Protein AF-A0A348Y7K5-F1 (afdb_monomer)

Structure (mmCIF, N/CA/C/O backbone):
data_AF-A0A348Y7K5-F1
#
_entry.id   AF-A0A348Y7K5-F1
#
loop_
_atom_site.group_PDB
_atom_site.id
_atom_site.type_symbol
_atom_site.label_atom_id
_atom_site.label_alt_id
_atom_site.label_comp_id
_atom_site.label_asym_id
_atom_site.label_entity_id
_atom_site.label_seq_id
_atom_site.pdbx_PDB_ins_code
_atom_site.Cartn_x
_atom_site.Cartn_y
_atom_site.Cartn_z
_atom_site.occupancy
_atom_site.B_iso_or_equiv
_atom_site.auth_seq_id
_atom_site.auth_comp_id
_atom_site.auth_asym_id
_atom_site.auth_atom_id
_atom_site.pdbx_PDB_model_num
ATOM 1 N N . MET A 1 1 ? 25.656 -10.530 -2.513 1.00 35.94 1 MET A N 1
ATOM 2 C CA . MET A 1 1 ? 24.464 -9.750 -2.115 1.00 35.94 1 MET A CA 1
ATOM 3 C C . MET A 1 1 ? 24.954 -8.365 -1.701 1.00 35.94 1 MET A C 1
ATOM 5 O O . MET A 1 1 ? 25.381 -8.190 -0.572 1.00 35.94 1 MET A O 1
ATOM 9 N N . LEU A 1 2 ? 25.059 -7.429 -2.650 1.00 38.03 2 LEU A N 1
ATOM 10 C CA . LEU A 1 2 ? 25.622 -6.095 -2.404 1.00 38.03 2 LEU A CA 1
ATOM 11 C C . LEU A 1 2 ? 24.475 -5.110 -2.169 1.00 38.03 2 LEU A C 1
ATOM 13 O O . LEU A 1 2 ? 23.949 -4.513 -3.106 1.00 38.03 2 LEU A O 1
ATOM 17 N N . PHE A 1 3 ? 24.070 -4.974 -0.909 1.00 52.34 3 PHE A N 1
ATOM 18 C CA . PHE A 1 3 ? 23.270 -3.840 -0.465 1.00 52.34 3 PHE A CA 1
ATOM 19 C C . PHE A 1 3 ? 24.198 -2.624 -0.416 1.00 52.34 3 PHE A C 1
ATOM 21 O O . PHE A 1 3 ? 24.834 -2.376 0.601 1.00 52.34 3 PHE A O 1
ATOM 28 N N . TYR A 1 4 ? 24.337 -1.896 -1.525 1.00 47.38 4 TYR A N 1
ATOM 29 C CA . TYR A 1 4 ? 24.897 -0.547 -1.467 1.00 47.38 4 TYR A CA 1
ATOM 30 C C . TYR A 1 4 ? 23.831 0.362 -0.848 1.00 47.38 4 TYR A C 1
ATOM 32 O O . TYR A 1 4 ? 22.798 0.581 -1.492 1.00 47.38 4 TYR A O 1
ATOM 40 N N . PRO A 1 5 ? 24.025 0.887 0.374 1.00 50.94 5 PRO A N 1
ATOM 41 C CA . PRO A 1 5 ? 23.132 1.907 0.887 1.00 50.94 5 PRO A CA 1
ATOM 42 C C . PRO A 1 5 ? 23.256 3.141 -0.015 1.00 50.94 5 PRO A C 1
ATOM 44 O O . PRO A 1 5 ? 24.351 3.633 -0.293 1.00 50.94 5 PRO A O 1
ATOM 47 N N . SER A 1 6 ? 22.118 3.619 -0.518 1.00 54.59 6 SER A N 1
ATOM 48 C CA . SER A 1 6 ? 22.008 4.937 -1.149 1.00 54.59 6 SER A CA 1
ATOM 49 C C . SER A 1 6 ? 22.625 5.990 -0.218 1.00 54.59 6 SER A C 1
ATOM 51 O O . SER A 1 6 ? 22.386 5.942 0.985 1.00 54.59 6 SER A O 1
ATOM 53 N N . LYS A 1 7 ? 23.391 6.951 -0.766 1.00 52.53 7 LYS A N 1
ATOM 54 C CA . LYS A 1 7 ? 24.052 8.038 -0.007 1.00 52.53 7 LYS A CA 1
ATOM 55 C C . LYS A 1 7 ? 23.113 8.771 0.965 1.00 52.53 7 LYS A C 1
ATOM 57 O O . LYS A 1 7 ? 23.582 9.249 1.987 1.00 52.53 7 LYS A O 1
ATOM 62 N N . ASN A 1 8 ? 21.812 8.789 0.660 1.00 57.00 8 ASN A N 1
ATOM 63 C CA . ASN A 1 8 ? 20.752 9.207 1.573 1.00 57.00 8 ASN A CA 1
ATOM 64 C C . ASN A 1 8 ? 19.772 8.034 1.777 1.00 57.00 8 ASN A C 1
ATOM 66 O O . ASN A 1 8 ? 19.286 7.500 0.765 1.00 57.00 8 ASN A O 1
ATOM 70 N N . PRO A 1 9 ? 19.485 7.615 3.025 1.00 61.41 9 PRO A N 1
ATOM 71 C CA . PRO A 1 9 ? 18.440 6.636 3.306 1.00 61.41 9 PRO A CA 1
ATOM 72 C C . PRO A 1 9 ? 17.068 7.229 2.957 1.00 61.41 9 PRO A C 1
ATOM 74 O O . PRO A 1 9 ? 16.811 8.402 3.218 1.00 61.41 9 PRO A O 1
ATOM 77 N N . VAL A 1 10 ? 16.199 6.431 2.335 1.00 67.25 10 VAL A N 1
ATOM 78 C CA . VAL A 1 10 ? 14.802 6.823 2.101 1.00 67.25 10 VAL A CA 1
ATOM 79 C C . VAL A 1 10 ? 14.089 6.801 3.454 1.00 67.25 10 VAL A C 1
ATOM 81 O O . VAL A 1 10 ? 14.117 5.784 4.146 1.00 67.25 10 VAL A O 1
ATOM 84 N N . GLU A 1 11 ? 13.489 7.921 3.856 1.00 74.12 11 GLU A N 1
ATOM 85 C CA . GLU A 1 11 ? 12.700 7.991 5.086 1.00 74.12 11 GLU A CA 1
ATOM 86 C C . GLU A 1 11 ? 11.384 7.226 4.898 1.00 74.12 11 GLU A C 1
ATOM 88 O O . GLU A 1 11 ? 10.545 7.606 4.084 1.00 74.12 11 GLU A O 1
ATOM 93 N N . LEU A 1 12 ? 11.197 6.138 5.649 1.00 78.44 12 LEU A N 1
ATOM 94 C CA . LEU A 1 12 ? 9.970 5.345 5.615 1.00 78.44 12 LEU A CA 1
ATOM 95 C C . LEU A 1 12 ? 9.029 5.792 6.737 1.00 78.44 12 LEU A C 1
ATOM 97 O O . LEU A 1 12 ? 9.341 5.654 7.923 1.00 78.44 12 LEU A O 1
ATOM 101 N N . ARG A 1 13 ? 7.845 6.292 6.374 1.00 81.38 13 ARG A N 1
ATOM 102 C CA . ARG A 1 13 ? 6.819 6.713 7.334 1.00 81.38 13 ARG A CA 1
ATOM 103 C C . ARG A 1 13 ? 5.679 5.701 7.386 1.00 81.38 13 ARG A C 1
ATOM 105 O O . ARG A 1 13 ? 4.897 5.586 6.452 1.00 81.38 13 ARG A O 1
ATOM 112 N N . VAL A 1 14 ? 5.529 5.023 8.522 1.00 84.19 14 VAL A N 1
ATOM 113 C CA . VAL A 1 14 ? 4.420 4.084 8.753 1.00 84.19 14 VAL A CA 1
ATOM 114 C C . VAL A 1 14 ? 3.305 4.775 9.530 1.00 84.19 14 VAL A C 1
ATOM 116 O O . VAL A 1 14 ? 3.528 5.306 10.619 1.00 84.19 14 VAL A O 1
ATOM 119 N N . ILE A 1 15 ? 2.086 4.755 8.988 1.00 85.56 15 ILE A N 1
ATOM 120 C CA . ILE A 1 15 ? 0.906 5.353 9.621 1.00 85.56 15 ILE A CA 1
ATOM 121 C C . ILE A 1 15 ? -0.151 4.274 9.832 1.00 85.56 15 ILE A C 1
ATOM 123 O O . ILE A 1 15 ? -0.628 3.649 8.889 1.00 85.56 15 ILE A O 1
ATOM 127 N N . HIS A 1 16 ? -0.583 4.090 11.080 1.00 88.75 16 HIS A N 1
ATOM 128 C CA . HIS A 1 16 ? -1.699 3.199 11.373 1.00 88.75 16 HIS A CA 1
ATOM 129 C C . HIS A 1 16 ? -3.033 3.891 11.050 1.00 88.75 16 HIS A C 1
ATOM 131 O O . HIS A 1 16 ? -3.610 4.583 11.893 1.00 88.75 16 HIS A O 1
ATOM 137 N N . LEU A 1 17 ? -3.553 3.668 9.839 1.00 85.38 17 LEU A N 1
ATOM 138 C CA . LEU A 1 17 ? -4.764 4.337 9.342 1.00 85.38 17 LEU A CA 1
ATOM 139 C C . LEU A 1 17 ? -5.996 4.092 10.223 1.00 85.38 17 LEU A C 1
ATOM 141 O O . LEU A 1 17 ? -6.700 5.050 10.536 1.00 85.38 17 LEU A O 1
ATOM 145 N N . ASN A 1 18 ? -6.212 2.863 10.708 1.00 86.75 18 ASN A N 1
ATOM 146 C CA . ASN A 1 18 ? -7.377 2.571 11.559 1.00 86.75 18 ASN A CA 1
ATOM 147 C C . ASN A 1 18 ? -7.405 3.426 12.833 1.00 86.75 18 ASN A C 1
ATOM 149 O O . ASN A 1 18 ? -8.451 3.964 13.173 1.00 86.75 18 ASN A O 1
ATOM 153 N N . LYS A 1 19 ? -6.257 3.630 13.496 1.00 86.56 19 LYS A N 1
ATOM 154 C CA . LYS A 1 19 ? -6.178 4.456 14.711 1.00 86.56 19 LYS A CA 1
ATOM 155 C C . LYS A 1 19 ? -6.537 5.917 14.430 1.00 86.56 19 LYS A C 1
ATOM 157 O O . LYS A 1 19 ? -7.240 6.549 15.210 1.00 86.56 19 LYS A O 1
ATOM 162 N N . ASN A 1 20 ? -6.068 6.448 13.302 1.00 87.06 20 ASN A N 1
ATOM 163 C CA . ASN A 1 20 ? -6.358 7.821 12.895 1.00 87.06 20 ASN A CA 1
ATOM 164 C C . ASN A 1 20 ? -7.847 8.000 12.531 1.00 87.06 20 ASN A C 1
ATOM 166 O O . ASN A 1 20 ? -8.469 8.987 12.920 1.00 87.06 20 ASN A O 1
ATOM 170 N N . GLN A 1 21 ? -8.434 7.023 11.833 1.00 86.00 21 GLN A N 1
ATOM 171 C CA . GLN A 1 21 ? -9.865 7.008 11.513 1.00 86.00 21 GLN A CA 1
ATOM 172 C C . GLN A 1 21 ? -10.732 6.904 12.771 1.00 86.00 21 GLN A C 1
ATOM 174 O O . GLN A 1 21 ? -11.719 7.624 12.899 1.00 86.00 21 GLN A O 1
ATOM 179 N N . GLU A 1 22 ? -10.353 6.051 13.725 1.00 86.44 22 GLU A N 1
ATOM 180 C CA . GLU A 1 22 ? -11.047 5.928 15.009 1.00 86.44 22 GLU A CA 1
ATOM 181 C C . GLU A 1 22 ? -11.051 7.252 15.772 1.00 86.44 22 GLU A C 1
ATOM 183 O O . GLU A 1 22 ? -12.118 7.688 16.198 1.00 86.44 22 GLU A O 1
ATOM 188 N N . GLN A 1 23 ? -9.897 7.918 15.873 1.00 86.31 23 GLN A N 1
ATOM 189 C CA . GLN A 1 23 ? -9.773 9.203 16.559 1.00 86.31 23 GLN A CA 1
ATOM 190 C C . GLN A 1 23 ? -10.634 10.289 15.900 1.00 86.31 23 GLN A C 1
ATOM 192 O O . GLN A 1 23 ? -11.463 10.896 16.570 1.00 86.31 23 GLN A O 1
ATOM 197 N N . ARG A 1 24 ? -10.544 10.453 14.573 1.00 86.94 24 ARG A N 1
ATOM 198 C CA . ARG A 1 24 ? -11.397 11.411 13.844 1.00 86.94 24 ARG A CA 1
ATOM 199 C C . ARG A 1 24 ? -12.884 11.124 14.024 1.00 86.94 24 ARG A C 1
ATOM 201 O O . ARG A 1 24 ? -13.685 12.045 14.163 1.00 86.94 24 ARG A O 1
ATOM 208 N N . ARG A 1 25 ? -13.270 9.847 14.030 1.00 85.69 25 ARG A N 1
ATOM 209 C CA . ARG A 1 25 ? -14.663 9.445 14.244 1.00 85.69 25 ARG A CA 1
ATOM 210 C C . ARG A 1 25 ? -15.127 9.763 15.666 1.00 85.69 25 ARG A C 1
ATOM 212 O O . ARG A 1 25 ? -16.287 10.119 15.846 1.00 85.69 25 ARG A O 1
ATOM 219 N N . GLU A 1 26 ? -14.254 9.626 16.662 1.00 85.44 26 GLU A N 1
ATOM 220 C CA . GLU A 1 26 ? -14.543 10.030 18.041 1.00 85.44 26 GLU A CA 1
ATOM 221 C C . GLU A 1 26 ? -14.740 11.543 18.159 1.00 85.44 26 GLU A C 1
ATOM 223 O O . GLU A 1 26 ? -15.757 11.959 18.710 1.00 85.44 26 GLU A O 1
ATOM 228 N N . ASP A 1 27 ? -13.846 12.342 17.576 1.00 86.94 27 ASP A N 1
ATOM 229 C CA . ASP A 1 27 ? -13.925 13.808 17.617 1.00 86.94 27 ASP A CA 1
ATOM 230 C C . ASP A 1 27 ? -15.216 14.319 16.949 1.00 86.94 27 ASP A C 1
ATOM 232 O O . ASP A 1 27 ? -15.941 15.148 17.505 1.00 86.94 27 ASP A O 1
ATOM 236 N N . LEU A 1 28 ? -15.570 13.758 15.786 1.00 86.19 28 LEU A N 1
ATOM 237 C CA . LEU A 1 28 ? -16.820 14.081 15.089 1.00 86.19 28 LEU A CA 1
ATOM 238 C C . LEU A 1 28 ? -18.061 13.673 15.890 1.00 86.19 28 LEU A C 1
ATOM 240 O O . LEU A 1 28 ? -19.043 14.417 15.931 1.00 86.19 28 LEU A O 1
ATOM 244 N N . MET A 1 29 ? -18.045 12.502 16.533 1.00 82.75 29 MET A N 1
ATOM 245 C CA . MET A 1 29 ? -19.153 12.061 17.386 1.00 82.75 29 MET A CA 1
ATOM 246 C C . MET A 1 29 ? -19.317 12.950 18.617 1.00 82.75 29 MET A C 1
ATOM 248 O O . MET A 1 29 ? -20.447 13.228 19.015 1.00 82.75 29 MET A O 1
ATOM 252 N N . GLU A 1 30 ? -18.217 13.410 19.213 1.00 84.25 30 GLU A N 1
ATOM 253 C CA . GLU A 1 30 ? -18.267 14.339 20.341 1.00 84.25 30 GLU A CA 1
ATOM 254 C C . GLU A 1 30 ? -18.870 15.685 19.928 1.00 84.25 30 GLU A C 1
ATOM 256 O O . GLU A 1 30 ? -19.756 16.183 20.625 1.00 84.25 30 GLU A O 1
ATOM 261 N N . ALA A 1 31 ? -18.462 16.222 18.775 1.00 86.50 31 ALA A N 1
ATOM 262 C CA . ALA A 1 31 ? -18.964 17.493 18.256 1.00 86.50 31 ALA A CA 1
ATOM 263 C C . ALA A 1 31 ? -20.447 17.447 17.834 1.00 86.50 31 ALA A C 1
ATOM 265 O O . ALA A 1 31 ? -21.149 18.445 17.968 1.00 86.50 31 ALA A O 1
ATOM 266 N N . THR A 1 32 ? -20.937 16.304 17.338 1.00 86.06 32 THR A N 1
ATOM 267 C CA . THR A 1 32 ? -22.304 16.178 16.787 1.00 86.06 32 THR A CA 1
ATOM 268 C C . THR A 1 32 ? -23.330 15.608 17.767 1.00 86.06 32 THR A C 1
ATOM 270 O O . THR A 1 32 ? -24.476 16.049 17.771 1.00 86.06 32 THR A O 1
ATOM 273 N N . GLN A 1 33 ? -22.954 14.622 18.589 1.00 79.31 33 GLN A N 1
ATOM 274 C CA . GLN A 1 33 ? -23.876 13.875 19.465 1.00 79.31 33 GLN A CA 1
ATOM 275 C C . GLN A 1 33 ? -23.612 14.097 20.964 1.00 79.31 33 GLN A C 1
ATOM 277 O O . GLN A 1 33 ? -24.349 13.589 21.815 1.00 79.31 33 GLN A O 1
ATOM 282 N N . GLY A 1 34 ? -22.562 14.848 21.306 1.00 79.38 34 GLY A N 1
ATOM 283 C CA . GLY A 1 34 ? -22.194 15.181 22.677 1.00 79.38 34 GLY A CA 1
ATOM 284 C C . GLY A 1 34 ? -21.542 14.034 23.467 1.00 79.38 34 GLY A C 1
ATOM 285 O O . GLY A 1 34 ? -21.517 12.860 23.085 1.00 79.38 34 GLY A O 1
ATOM 286 N N . LYS A 1 35 ? -21.014 14.375 24.650 1.00 74.19 35 LYS A N 1
ATOM 287 C CA . LYS A 1 35 ? -20.193 13.478 25.493 1.00 74.19 35 LYS A CA 1
ATOM 288 C C . LYS A 1 35 ? -20.923 12.222 25.998 1.00 74.19 35 LYS A C 1
ATOM 290 O O . LYS A 1 35 ? -20.279 11.213 26.303 1.00 74.19 35 LYS A O 1
ATOM 295 N N . ALA A 1 36 ? -22.252 12.262 26.116 1.00 72.38 36 ALA A N 1
ATOM 296 C CA . ALA A 1 36 ? -23.051 11.140 26.615 1.00 72.38 36 ALA A CA 1
ATOM 297 C C . ALA A 1 36 ? -23.155 9.995 25.591 1.00 72.38 36 ALA A C 1
ATOM 299 O O . ALA A 1 36 ? -22.933 8.832 25.948 1.00 72.38 36 ALA A O 1
ATOM 300 N N . ALA A 1 37 ? -23.400 10.327 24.319 1.00 72.25 37 ALA A N 1
ATOM 301 C CA . ALA A 1 37 ? -23.446 9.366 23.219 1.00 72.25 37 ALA A CA 1
ATOM 302 C C . ALA A 1 37 ? -22.074 8.709 22.993 1.00 72.25 37 ALA A C 1
ATOM 304 O O . ALA A 1 37 ? -21.978 7.484 22.883 1.00 72.25 37 ALA A O 1
ATOM 305 N N . LEU A 1 38 ? -20.990 9.492 23.073 1.00 72.12 38 LEU A N 1
ATOM 306 C CA . LEU A 1 38 ? -19.618 8.985 22.965 1.00 72.12 38 LEU A CA 1
ATOM 307 C C . LEU A 1 38 ? -19.299 7.929 24.041 1.00 72.12 38 LEU A C 1
ATOM 309 O O . LEU A 1 38 ? -18.722 6.881 23.745 1.00 72.12 38 LEU A O 1
ATOM 313 N N . LYS A 1 39 ? -19.705 8.160 25.299 1.00 75.75 39 LYS A N 1
ATOM 314 C CA . LYS A 1 39 ? -19.490 7.199 26.398 1.00 75.75 39 LYS A CA 1
ATOM 315 C C . LYS A 1 39 ? -20.249 5.888 26.183 1.00 75.75 39 LYS A C 1
ATOM 317 O O . LYS A 1 39 ? -19.707 4.823 26.489 1.00 75.75 39 LYS A O 1
ATOM 322 N N . GLN A 1 40 ? -21.478 5.935 25.669 1.00 76.19 40 GLN A N 1
ATOM 323 C CA . GLN A 1 40 ? -22.239 4.724 25.337 1.00 76.19 40 GLN A CA 1
ATOM 324 C C . GLN A 1 40 ? -2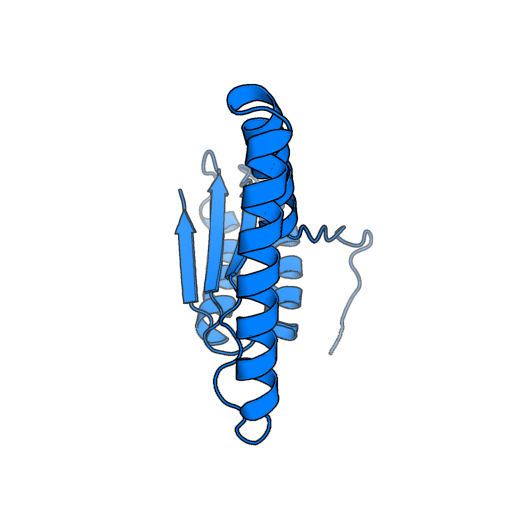1.609 3.974 24.154 1.00 76.19 40 GLN A C 1
ATOM 326 O O . GLN A 1 40 ? -21.444 2.750 24.207 1.00 76.19 40 GLN A O 1
ATOM 331 N N . PHE A 1 41 ? -21.161 4.705 23.135 1.00 74.69 41 PHE A N 1
ATOM 332 C CA . PHE A 1 41 ? -20.478 4.146 21.974 1.00 74.69 41 PHE A CA 1
ATOM 333 C C . PHE A 1 41 ? -19.139 3.476 22.349 1.00 74.69 41 PHE A C 1
ATOM 335 O O . PHE A 1 41 ? -18.888 2.323 21.997 1.00 74.69 41 PHE A O 1
ATOM 342 N N . LYS A 1 42 ? -18.309 4.121 23.178 1.00 77.50 42 LYS A N 1
ATOM 343 C CA . LYS A 1 42 ? -17.060 3.526 23.693 1.00 77.50 42 LYS A CA 1
ATOM 344 C C . LYS A 1 42 ? -17.316 2.281 24.546 1.00 77.50 42 LYS A C 1
ATOM 346 O O . LYS A 1 42 ? -16.613 1.281 24.404 1.00 77.50 42 LYS A O 1
ATOM 351 N N . LYS A 1 43 ? -18.350 2.291 25.400 1.00 78.94 43 LYS A N 1
ATOM 352 C CA . LYS A 1 43 ? -18.732 1.115 26.208 1.00 78.94 43 LYS A CA 1
ATOM 353 C C . LYS A 1 43 ? -19.164 -0.071 25.340 1.00 78.94 43 LYS A C 1
ATOM 355 O O . LYS A 1 43 ? -18.820 -1.208 25.665 1.00 78.94 43 LYS A O 1
ATOM 360 N N . THR A 1 44 ? -19.904 0.165 24.258 1.00 78.31 44 THR A N 1
ATOM 361 C CA . THR A 1 44 ? 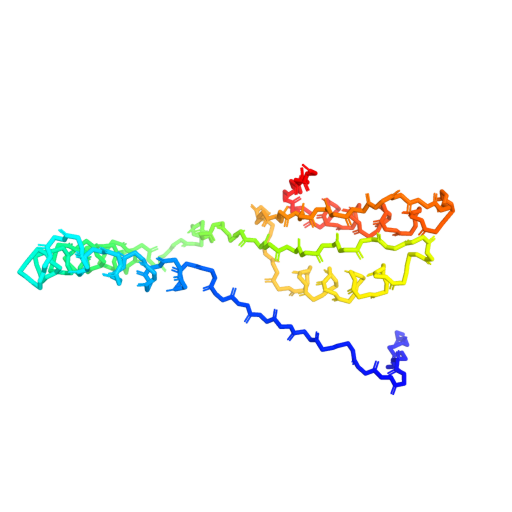-20.329 -0.904 23.340 1.00 78.31 44 THR A CA 1
ATOM 362 C C . THR A 1 44 ? -19.163 -1.439 22.508 1.00 78.31 44 THR A C 1
ATOM 364 O O . THR A 1 44 ? -19.010 -2.660 22.422 1.00 78.31 44 THR A O 1
ATOM 367 N N . LEU A 1 45 ? -18.276 -0.576 22.000 1.00 77.06 45 LEU A N 1
ATOM 368 C CA . LEU A 1 45 ? -17.041 -1.008 21.334 1.00 77.06 45 LEU A CA 1
ATOM 369 C C . LEU A 1 45 ? -16.125 -1.813 22.257 1.00 77.06 45 LEU A C 1
ATOM 371 O O . LEU A 1 45 ? -15.670 -2.885 21.872 1.00 77.06 45 LEU A O 1
ATOM 375 N N . ALA A 1 46 ? -15.904 -1.364 23.494 1.00 78.75 46 ALA A N 1
ATOM 376 C CA . ALA A 1 46 ? -15.068 -2.088 24.452 1.00 78.75 46 ALA A CA 1
ATOM 377 C C . ALA A 1 46 ? -15.637 -3.479 24.783 1.00 78.75 46 ALA A C 1
ATOM 379 O O . ALA A 1 46 ? -14.880 -4.439 24.946 1.00 78.75 46 ALA A O 1
ATOM 380 N N . LYS A 1 47 ? -16.971 -3.621 24.852 1.00 77.69 47 LYS A N 1
ATOM 381 C CA . LYS A 1 47 ? -17.626 -4.932 24.998 1.00 77.69 47 LYS A CA 1
ATOM 382 C C . LYS A 1 47 ? -17.381 -5.821 23.774 1.00 77.69 47 LYS A C 1
ATOM 384 O O . LYS A 1 47 ? -16.992 -6.974 23.958 1.00 77.69 47 LYS A O 1
ATOM 389 N N . LYS A 1 48 ? -17.529 -5.289 22.554 1.00 76.62 48 LYS A N 1
ATOM 390 C CA . LYS A 1 48 ? -17.252 -6.020 21.302 1.00 76.62 48 LYS A CA 1
ATOM 391 C C . LYS A 1 48 ? -15.777 -6.425 21.180 1.00 76.62 48 LYS A C 1
ATOM 393 O O . LYS A 1 48 ? -15.490 -7.581 20.887 1.00 76.62 48 LYS A O 1
ATOM 398 N N . ALA A 1 49 ? -14.843 -5.530 21.500 1.00 75.25 49 ALA A N 1
ATOM 399 C CA . ALA A 1 49 ? -13.408 -5.813 21.491 1.00 75.25 49 ALA A CA 1
ATOM 400 C C . ALA A 1 49 ? -13.036 -6.911 22.501 1.00 75.25 49 ALA A C 1
ATOM 402 O O . ALA A 1 49 ? -12.319 -7.852 22.166 1.00 75.25 49 ALA A O 1
ATOM 403 N N . LYS A 1 50 ? -13.589 -6.865 23.722 1.00 75.00 50 LYS A N 1
ATOM 404 C CA . LYS A 1 50 ? -13.394 -7.928 24.725 1.00 75.00 50 LYS A CA 1
ATOM 405 C C . LYS A 1 50 ? -13.968 -9.273 24.273 1.00 75.00 50 LYS A C 1
ATOM 407 O O . LYS A 1 50 ? -13.372 -10.305 24.568 1.00 75.00 50 LYS A O 1
ATOM 412 N N . GLN A 1 51 ? -15.100 -9.284 23.569 1.00 71.69 51 GLN A N 1
ATOM 413 C CA . GLN A 1 51 ? -15.665 -10.508 22.993 1.00 71.69 51 GLN A CA 1
ATOM 414 C C . GLN A 1 51 ? -14.777 -11.063 21.869 1.00 71.69 51 GLN A C 1
ATOM 416 O O . GLN A 1 51 ? -14.466 -12.251 21.892 1.00 71.69 51 GLN A O 1
ATOM 421 N N . ALA A 1 52 ? -14.281 -10.208 20.970 1.00 66.75 52 ALA A N 1
ATOM 422 C CA . ALA A 1 52 ? -13.363 -10.588 19.893 1.00 66.75 52 ALA A CA 1
ATOM 423 C C . ALA A 1 52 ? -12.009 -11.115 20.410 1.00 66.75 52 ALA A C 1
ATOM 425 O O . ALA A 1 52 ? -11.431 -12.043 19.848 1.00 66.75 52 ALA A O 1
ATOM 426 N N . LEU A 1 53 ? -11.499 -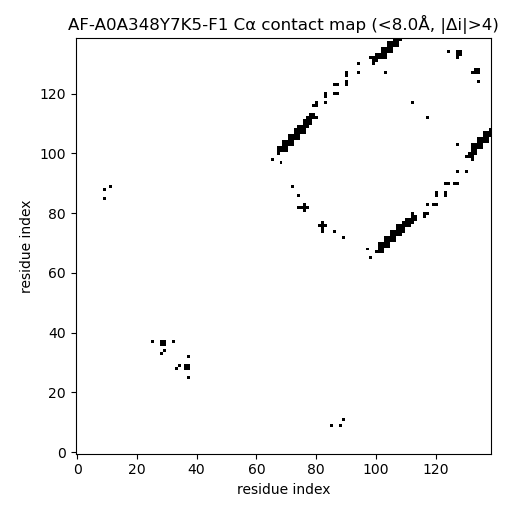10.569 21.517 1.00 64.81 53 LEU A N 1
ATOM 427 C CA . LEU A 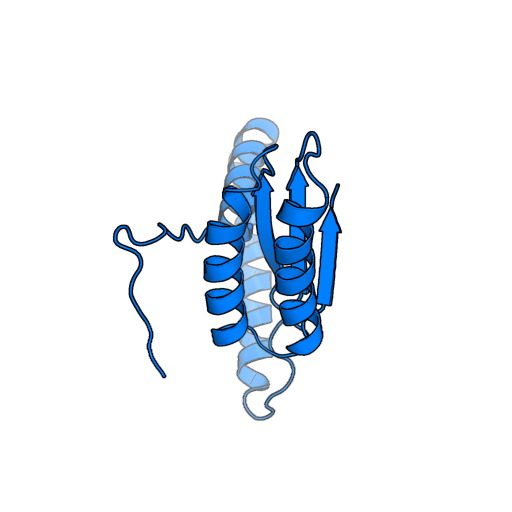1 53 ? -10.278 -11.068 22.161 1.00 64.81 53 LEU A CA 1
ATOM 428 C C . LEU A 1 53 ? -10.495 -12.434 22.829 1.00 64.81 53 LEU A C 1
ATOM 430 O O . LEU A 1 53 ? -9.618 -13.296 22.775 1.00 64.81 53 LEU A O 1
ATOM 434 N N . LYS A 1 54 ? -11.672 -12.667 23.425 1.00 65.06 54 LYS A N 1
ATOM 435 C CA . LYS A 1 54 ? -12.029 -13.965 24.021 1.00 65.06 54 LYS A CA 1
ATOM 436 C C . LYS A 1 54 ? -12.204 -15.063 22.969 1.00 65.06 54 LYS A C 1
ATOM 438 O O . LYS A 1 54 ? -11.805 -16.197 23.227 1.00 65.06 54 LYS A O 1
ATOM 443 N N . THR A 1 55 ? -12.748 -14.743 21.795 1.00 59.72 55 THR A N 1
ATOM 444 C CA . THR A 1 55 ? -12.844 -15.694 20.676 1.00 59.72 55 THR A CA 1
ATOM 445 C C . THR A 1 55 ? -11.479 -15.965 20.040 1.00 59.72 55 THR A C 1
ATOM 447 O O . THR A 1 55 ? -11.149 -17.129 19.820 1.00 59.72 55 THR A O 1
ATOM 450 N N . LYS A 1 56 ? -10.623 -14.945 19.868 1.00 54.41 56 LYS A N 1
ATOM 451 C CA . LYS A 1 56 ? -9.233 -15.128 19.399 1.00 54.41 56 LYS A CA 1
ATOM 452 C C . LYS A 1 56 ? -8.372 -15.956 20.363 1.00 54.41 56 LYS A C 1
ATOM 454 O O . LYS A 1 56 ? -7.576 -16.774 19.916 1.00 54.41 56 LYS A O 1
ATOM 459 N N . SER A 1 57 ? -8.549 -15.807 21.679 1.00 53.97 57 SER A N 1
ATOM 460 C CA . SER A 1 57 ? -7.760 -16.561 22.670 1.00 53.97 57 SER A CA 1
ATOM 461 C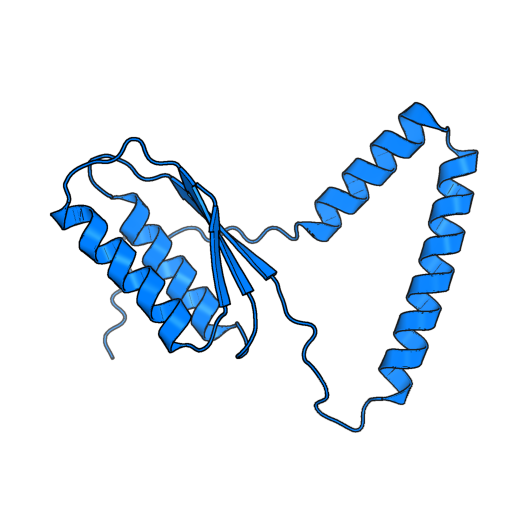 C . SER A 1 57 ? -8.141 -18.050 22.751 1.00 53.97 57 SER A C 1
ATOM 463 O O . SER A 1 57 ? -7.281 -18.885 23.028 1.00 53.97 57 SER A O 1
ATOM 465 N N . LYS A 1 58 ? -9.398 -18.417 22.445 1.00 52.94 58 LYS A N 1
ATOM 466 C CA . LYS A 1 58 ? -9.840 -19.826 22.394 1.00 52.94 58 LYS A CA 1
ATOM 467 C C . LYS A 1 58 ? -9.347 -20.589 21.157 1.00 52.94 58 LYS A C 1
ATOM 469 O O . LYS A 1 58 ? -9.303 -21.813 21.205 1.00 52.94 58 LYS A O 1
ATOM 474 N N . ASN A 1 59 ? -8.936 -19.897 20.091 1.00 47.00 59 ASN A N 1
ATOM 475 C CA . ASN A 1 59 ? -8.553 -20.517 18.816 1.00 47.00 59 ASN A CA 1
ATOM 476 C C . ASN A 1 59 ? -7.029 -20.619 18.583 1.00 47.00 59 ASN A C 1
ATOM 478 O O . ASN A 1 59 ? -6.591 -20.893 17.472 1.00 47.00 59 ASN A O 1
ATOM 482 N N . LYS A 1 60 ? -6.206 -20.454 19.631 1.00 46.19 60 LYS A N 1
ATOM 483 C CA . LYS A 1 60 ? -4.723 -20.460 19.590 1.00 46.19 60 LYS A CA 1
ATOM 484 C C . LYS A 1 60 ? -4.042 -21.762 19.103 1.00 46.19 60 LYS A C 1
ATOM 486 O O . LYS A 1 60 ? -2.824 -21.859 19.189 1.00 46.19 60 LYS A O 1
ATOM 491 N N . LYS A 1 61 ? -4.781 -22.769 18.621 1.00 40.50 61 LYS A N 1
ATOM 492 C CA . LYS A 1 61 ? -4.232 -24.076 18.193 1.00 40.50 61 LYS A CA 1
ATOM 493 C C . LYS A 1 61 ? -4.289 -24.354 16.688 1.00 40.50 61 LYS A C 1
ATOM 495 O O . LYS A 1 61 ? -3.908 -25.443 16.272 1.00 40.50 61 LYS A O 1
ATOM 500 N N . LYS A 1 62 ? -4.705 -23.398 15.858 1.00 38.59 62 LYS A N 1
ATOM 501 C CA . LYS A 1 62 ? -4.495 -23.473 14.406 1.00 38.59 62 LYS A CA 1
ATOM 502 C C . LYS A 1 62 ? -3.749 -22.221 13.948 1.00 38.59 62 LYS A C 1
ATOM 504 O O . LYS A 1 62 ? -4.070 -21.143 14.448 1.00 38.59 62 LYS A O 1
ATOM 509 N N . PRO A 1 63 ? -2.802 -22.320 12.999 1.00 42.34 63 PRO A N 1
ATOM 510 C CA . PRO A 1 63 ? -2.309 -21.165 12.259 1.00 42.34 63 PRO A CA 1
ATOM 511 C C . PRO A 1 63 ? -3.428 -20.739 11.296 1.00 42.34 63 PRO A C 1
ATOM 513 O O . PRO A 1 63 ? -3.330 -20.909 10.089 1.00 42.34 63 PRO A O 1
ATOM 516 N N . SER A 1 64 ? -4.581 -20.348 11.839 1.00 41.19 64 SER A N 1
ATOM 517 C CA . SER A 1 64 ? -5.762 -20.006 11.059 1.00 41.19 64 SER A CA 1
ATOM 518 C C . SER A 1 64 ? -5.767 -18.508 10.836 1.00 41.19 64 SER A C 1
ATOM 520 O O . SER A 1 64 ? -5.895 -17.760 11.808 1.00 41.19 64 SER A O 1
ATOM 522 N N . ASP A 1 65 ? -5.638 -18.134 9.567 1.00 49.84 65 ASP A N 1
ATOM 523 C CA . ASP A 1 65 ? -5.891 -16.814 9.005 1.00 49.84 65 ASP A CA 1
ATOM 524 C C . ASP A 1 65 ? -5.247 -15.674 9.787 1.00 49.84 65 ASP A C 1
ATOM 526 O O . ASP A 1 65 ? -5.857 -15.033 10.651 1.00 49.84 65 ASP A O 1
ATOM 530 N N . SER A 1 66 ? -3.995 -15.380 9.425 1.00 56.53 66 SER A N 1
ATOM 531 C CA . SER A 1 66 ? -3.474 -14.022 9.540 1.00 56.53 66 SER A CA 1
ATOM 532 C C . SER A 1 66 ? -4.573 -13.081 9.060 1.00 56.53 66 SER A C 1
ATOM 534 O O . SER A 1 66 ? -4.997 -13.167 7.909 1.00 56.53 66 SER A O 1
ATOM 536 N N . THR A 1 67 ? -5.102 -12.244 9.956 1.00 67.44 67 THR A N 1
ATOM 537 C CA . THR A 1 67 ? -6.011 -11.164 9.569 1.00 67.44 67 THR A CA 1
ATOM 538 C C . THR A 1 67 ? -5.359 -10.440 8.407 1.00 67.44 67 THR A C 1
ATOM 540 O O . THR A 1 67 ? -4.322 -9.821 8.639 1.00 67.44 67 THR A O 1
ATOM 543 N N . GLN A 1 68 ? -5.927 -10.588 7.204 1.00 77.75 68 GLN A N 1
ATOM 544 C CA . GLN A 1 68 ? -5.366 -10.020 5.983 1.00 77.75 68 GLN A CA 1
ATOM 545 C C . GLN A 1 68 ? -5.126 -8.539 6.235 1.00 77.75 68 GLN A C 1
ATOM 547 O O . GLN A 1 68 ? -6.049 -7.802 6.604 1.00 77.75 68 GLN A O 1
ATOM 552 N N . GLN A 1 69 ? -3.867 -8.136 6.149 1.00 86.81 69 GLN A N 1
ATOM 553 C CA . GLN A 1 69 ? -3.485 -6.754 6.354 1.00 86.81 69 GLN A CA 1
ATOM 554 C C . GLN A 1 69 ? -3.626 -6.021 5.029 1.00 86.81 69 GLN A C 1
ATOM 556 O O . GLN A 1 69 ? -3.318 -6.559 3.966 1.00 86.81 69 GLN A O 1
ATOM 561 N N . VAL A 1 70 ? -4.130 -4.792 5.109 1.00 91.25 70 VAL A N 1
ATOM 562 C CA . VAL A 1 70 ? -4.206 -3.894 3.961 1.00 91.25 70 VAL A CA 1
ATOM 563 C C . VAL A 1 70 ? -3.150 -2.822 4.156 1.00 91.25 70 VAL A C 1
ATOM 565 O O . VAL A 1 70 ? -3.178 -2.082 5.143 1.00 91.25 70 VAL A O 1
ATOM 568 N N . PHE A 1 71 ? -2.219 -2.754 3.218 1.00 92.50 71 PHE A N 1
ATOM 569 C CA . PHE A 1 71 ? -1.175 -1.748 3.161 1.00 92.50 71 PHE A CA 1
ATOM 570 C C . PHE A 1 71 ? -1.541 -0.708 2.112 1.00 92.50 71 PHE A C 1
ATOM 572 O O . PHE A 1 71 ? -1.997 -1.057 1.028 1.00 92.50 71 PHE A O 1
ATOM 579 N N . VAL A 1 72 ? -1.338 0.568 2.431 1.00 93.19 72 VAL A N 1
ATOM 580 C CA . VAL A 1 72 ? -1.579 1.668 1.495 1.00 93.19 72 VAL A CA 1
ATOM 581 C C . VAL A 1 72 ? -0.242 2.317 1.172 1.00 93.19 72 VAL A C 1
ATOM 583 O O . VAL A 1 72 ? 0.472 2.719 2.090 1.00 93.19 72 VAL A O 1
ATOM 586 N N . LEU A 1 73 ? 0.084 2.386 -0.115 1.00 92.06 73 LEU A N 1
ATOM 587 C CA . LEU A 1 73 ? 1.255 3.076 -0.646 1.00 92.06 73 LEU A CA 1
ATOM 588 C C . LEU A 1 73 ? 0.791 4.295 -1.438 1.00 92.06 73 LEU A C 1
ATOM 590 O O . LEU A 1 73 ? -0.137 4.193 -2.242 1.00 92.06 73 LEU A O 1
ATOM 594 N N . ASP A 1 74 ? 1.456 5.422 -1.225 1.00 91.25 74 ASP A N 1
ATOM 595 C CA . ASP A 1 74 ? 1.202 6.655 -1.963 1.00 91.25 74 ASP A CA 1
ATOM 596 C C . ASP A 1 74 ? 2.290 6.811 -3.027 1.00 91.25 74 ASP A C 1
ATOM 598 O O . ASP A 1 74 ? 3.480 6.831 -2.718 1.00 91.25 74 ASP A O 1
ATOM 602 N N . PHE A 1 75 ? 1.883 6.894 -4.292 1.00 90.06 75 PHE A N 1
ATOM 603 C CA . PHE A 1 75 ? 2.790 7.074 -5.416 1.00 90.06 75 PHE A CA 1
ATOM 604 C C . PHE A 1 75 ? 2.454 8.376 -6.139 1.00 90.06 75 PHE A C 1
ATOM 606 O O . PHE A 1 75 ? 1.535 8.417 -6.955 1.00 90.06 75 PHE A O 1
ATOM 613 N N . ASP A 1 76 ? 3.226 9.415 -5.828 1.00 88.12 76 ASP A N 1
ATOM 614 C CA . ASP A 1 76 ? 3.198 10.712 -6.507 1.00 88.12 76 ASP A CA 1
ATOM 615 C C . ASP A 1 76 ? 4.247 10.711 -7.630 1.00 88.12 76 ASP A C 1
ATOM 617 O O . ASP A 1 76 ? 5.453 10.815 -7.394 1.00 88.12 76 ASP A O 1
ATOM 621 N N . GLY A 1 77 ? 3.791 10.453 -8.852 1.00 84.44 77 GLY A N 1
ATOM 622 C CA . GLY A 1 77 ? 4.626 10.295 -10.033 1.00 84.44 77 GLY A CA 1
ATOM 623 C C . GLY A 1 77 ? 4.901 11.619 -10.740 1.00 84.44 77 GLY A C 1
ATOM 624 O O . GLY A 1 77 ? 3.989 12.259 -11.262 1.00 84.44 77 GLY A O 1
ATOM 625 N N . ASP A 1 78 ? 6.182 11.955 -10.890 1.00 82.88 78 ASP A N 1
ATOM 626 C CA . ASP A 1 78 ? 6.678 13.103 -11.647 1.00 82.88 78 ASP A CA 1
ATOM 627 C C . ASP A 1 78 ? 7.168 12.723 -13.058 1.00 82.88 78 ASP A C 1
ATOM 629 O O . ASP A 1 78 ? 7.446 11.566 -13.373 1.00 82.88 78 ASP A O 1
ATOM 633 N N . ILE A 1 79 ? 7.362 13.711 -13.935 1.00 78.38 79 ILE A N 1
ATOM 634 C CA . ILE A 1 79 ? 7.810 13.474 -15.324 1.00 78.38 79 ILE A CA 1
ATOM 635 C C . ILE A 1 79 ? 9.148 12.704 -15.382 1.00 78.38 79 ILE A C 1
ATOM 637 O O . ILE A 1 79 ? 9.395 11.942 -16.321 1.00 78.38 79 ILE A O 1
ATOM 641 N N . LYS A 1 80 ? 10.011 12.882 -14.370 1.00 76.19 80 LYS A N 1
ATOM 642 C CA . LYS A 1 80 ? 11.330 12.238 -14.263 1.00 76.19 80 LYS A CA 1
ATOM 643 C C . LYS A 1 80 ? 11.293 10.864 -13.576 1.00 76.19 80 LYS A C 1
ATOM 645 O O . LYS A 1 80 ? 12.335 10.215 -13.511 1.00 76.19 80 LYS A O 1
ATOM 650 N N . ALA A 1 81 ? 10.131 10.420 -13.095 1.00 78.06 81 ALA A N 1
ATOM 651 C CA . ALA A 1 81 ? 9.925 9.187 -12.332 1.00 78.06 81 ALA A CA 1
ATOM 652 C C . ALA A 1 81 ? 10.888 9.022 -11.137 1.00 78.06 81 ALA A C 1
ATOM 654 O O . ALA A 1 81 ? 11.329 7.918 -10.807 1.00 78.06 81 ALA A O 1
ATOM 655 N N . THR A 1 82 ? 11.233 10.123 -10.473 1.00 80.38 82 THR A N 1
ATOM 656 C CA . THR A 1 82 ? 12.106 10.119 -9.292 1.00 80.38 82 THR A CA 1
ATOM 657 C C . THR A 1 82 ? 11.473 9.359 -8.128 1.00 80.38 82 THR A C 1
ATOM 659 O O . THR A 1 82 ? 12.173 8.636 -7.411 1.00 80.38 82 THR A O 1
ATOM 662 N N . ALA A 1 83 ? 10.143 9.411 -8.014 1.00 83.88 83 ALA A N 1
ATOM 663 C CA . ALA A 1 83 ? 9.365 8.688 -7.010 1.00 83.88 83 ALA A CA 1
ATOM 664 C C . ALA A 1 83 ? 9.500 7.157 -7.099 1.00 83.88 83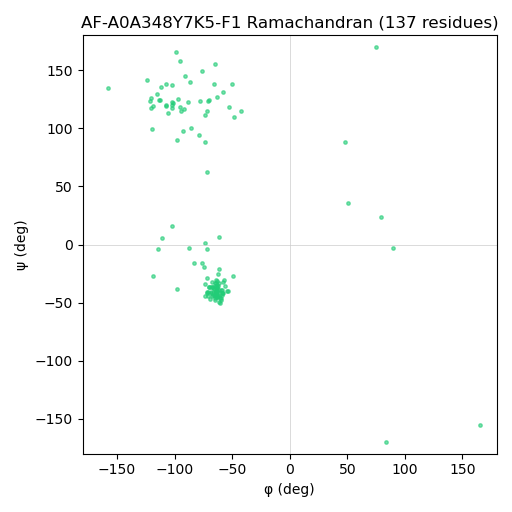 ALA A C 1
ATOM 666 O O . ALA A 1 83 ? 9.310 6.451 -6.109 1.00 83.88 83 ALA A O 1
ATOM 667 N N . VAL A 1 84 ? 9.914 6.617 -8.252 1.00 86.12 84 VAL A N 1
ATOM 668 C CA . VAL A 1 84 ? 10.101 5.168 -8.445 1.00 86.12 84 VAL A CA 1
ATOM 669 C C . VAL A 1 84 ? 11.206 4.612 -7.549 1.00 86.12 84 VAL A C 1
ATOM 671 O O . VAL A 1 84 ? 11.131 3.461 -7.110 1.00 86.12 84 VAL A O 1
ATOM 674 N N . LYS A 1 85 ? 12.224 5.422 -7.233 1.00 86.31 85 LYS A N 1
ATOM 675 C CA . LYS A 1 85 ? 13.286 5.016 -6.306 1.00 86.31 85 LYS A CA 1
ATOM 676 C C . LYS A 1 85 ? 12.730 4.781 -4.900 1.00 86.31 85 LYS A C 1
ATOM 678 O O . LYS A 1 85 ? 13.103 3.793 -4.275 1.00 86.31 85 LYS A O 1
ATOM 683 N N . ASN A 1 86 ? 11.830 5.646 -4.436 1.00 87.81 86 ASN A N 1
ATOM 684 C CA . ASN A 1 86 ? 11.194 5.508 -3.125 1.00 87.81 86 ASN A CA 1
ATOM 685 C C . ASN A 1 86 ? 10.252 4.299 -3.117 1.00 87.81 86 ASN A C 1
ATOM 687 O O . ASN A 1 86 ? 10.386 3.426 -2.261 1.00 87.81 86 ASN A O 1
ATOM 691 N N . LEU A 1 87 ? 9.420 4.171 -4.158 1.00 89.06 87 LEU A N 1
ATOM 692 C CA . LEU A 1 87 ? 8.507 3.042 -4.340 1.00 89.06 87 LEU A CA 1
ATOM 693 C C . LEU A 1 87 ? 9.234 1.687 -4.278 1.00 89.06 87 LEU A C 1
ATOM 695 O O . LEU A 1 87 ? 8.739 0.732 -3.685 1.00 89.06 87 LEU A O 1
ATOM 699 N N . ARG A 1 88 ? 10.436 1.586 -4.861 1.00 90.00 88 ARG A N 1
ATOM 700 C CA . ARG A 1 88 ? 11.261 0.368 -4.805 1.00 90.00 88 ARG A CA 1
ATOM 701 C C . ARG A 1 88 ? 11.614 -0.037 -3.371 1.00 90.00 88 ARG A C 1
ATOM 703 O O . ARG A 1 88 ? 11.567 -1.231 -3.057 1.00 90.00 88 ARG A O 1
ATOM 710 N N . GLU A 1 89 ? 12.038 0.912 -2.541 1.00 89.56 89 GLU A N 1
ATOM 711 C CA . GLU A 1 89 ? 12.441 0.642 -1.154 1.00 89.56 89 GLU A CA 1
ATOM 712 C C . GLU A 1 89 ? 11.222 0.296 -0.288 1.00 89.56 89 GLU A C 1
ATOM 714 O O . GLU A 1 89 ? 11.260 -0.671 0.478 1.00 89.56 89 GLU A O 1
ATOM 719 N N . GLU A 1 90 ? 10.108 1.004 -0.485 1.00 90.12 90 GLU A N 1
ATOM 720 C CA . GLU A 1 90 ? 8.829 0.721 0.177 1.00 90.12 90 GLU A CA 1
ATOM 721 C C . GLU A 1 90 ? 8.323 -0.685 -0.157 1.00 90.12 90 GLU A C 1
ATOM 723 O O . GLU A 1 90 ? 8.061 -1.481 0.744 1.00 90.12 90 GLU A O 1
ATOM 728 N N . ILE A 1 91 ? 8.283 -1.043 -1.444 1.00 92.38 91 ILE A N 1
ATOM 729 C CA . ILE A 1 91 ? 7.869 -2.375 -1.902 1.00 92.38 91 ILE A CA 1
ATOM 730 C C . ILE A 1 91 ? 8.799 -3.462 -1.362 1.00 92.38 91 ILE A C 1
ATOM 732 O O . ILE A 1 91 ? 8.336 -4.527 -0.965 1.00 92.38 91 ILE A O 1
ATOM 736 N N . SER A 1 92 ? 10.108 -3.211 -1.308 1.00 91.94 92 SER A N 1
ATOM 737 C CA . SER A 1 92 ? 11.060 -4.194 -0.773 1.00 91.94 92 SER A CA 1
ATOM 738 C C . SER A 1 92 ? 10.862 -4.419 0.730 1.00 91.94 92 SER A C 1
ATOM 740 O O . SER A 1 92 ? 10.955 -5.555 1.192 1.00 91.94 92 SER A O 1
ATOM 742 N N . THR A 1 93 ? 10.528 -3.363 1.475 1.00 90.50 93 THR A N 1
ATOM 743 C CA . THR A 1 93 ? 10.190 -3.436 2.90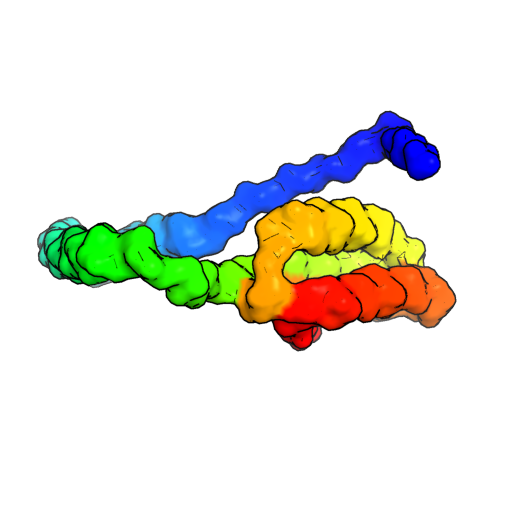6 1.00 90.50 93 THR A CA 1
ATOM 744 C C . THR A 1 93 ? 8.847 -4.130 3.137 1.00 90.50 93 THR A C 1
ATOM 746 O O . THR A 1 93 ? 8.676 -4.893 4.086 1.00 90.50 93 THR A O 1
ATOM 749 N N . LEU A 1 94 ? 7.883 -3.902 2.251 1.00 90.62 94 LEU A N 1
ATOM 750 C CA . LEU A 1 94 ? 6.572 -4.521 2.342 1.00 90.62 94 LEU A CA 1
ATOM 751 C C . LEU A 1 94 ? 6.643 -6.018 2.028 1.00 90.62 94 LEU A C 1
ATOM 753 O O . LEU A 1 94 ? 6.119 -6.820 2.786 1.00 90.62 94 LEU A O 1
ATOM 757 N N . ILE A 1 95 ? 7.371 -6.423 0.985 1.00 91.19 95 ILE A N 1
ATOM 758 C CA . ILE A 1 95 ? 7.563 -7.845 0.650 1.00 91.19 95 ILE A CA 1
ATOM 759 C C . ILE A 1 95 ? 8.271 -8.604 1.783 1.00 91.19 95 ILE A C 1
ATOM 761 O O . ILE A 1 95 ? 7.997 -9.784 1.984 1.00 91.19 95 ILE A O 1
ATOM 765 N N . SER A 1 96 ? 9.173 -7.960 2.533 1.00 88.88 96 SER A N 1
ATOM 766 C CA .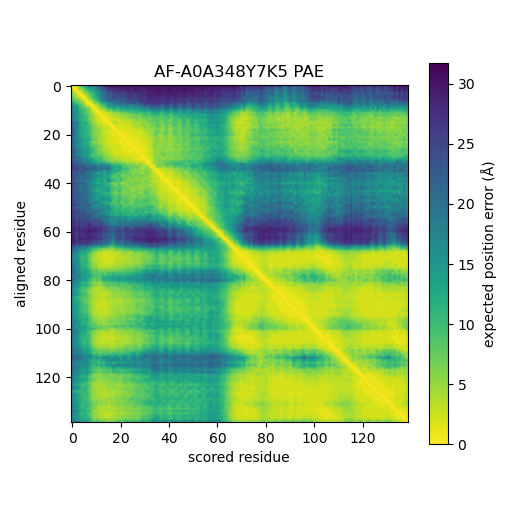 SER A 1 96 ? 9.883 -8.624 3.635 1.00 88.88 96 SER A CA 1
ATOM 767 C C . SER A 1 96 ? 9.038 -8.808 4.900 1.00 88.88 96 SER A C 1
ATOM 769 O O . SER A 1 96 ? 9.417 -9.598 5.763 1.00 88.88 96 SER A O 1
ATOM 771 N N . THR A 1 97 ? 7.912 -8.099 5.019 1.00 87.06 97 THR A N 1
ATOM 772 C CA . THR A 1 97 ? 7.072 -8.083 6.229 1.00 87.06 97 THR A CA 1
ATOM 773 C C . THR A 1 97 ? 5.654 -8.608 6.004 1.00 87.06 97 THR A C 1
ATOM 775 O O . THR A 1 97 ? 5.050 -9.125 6.944 1.00 87.06 97 THR A O 1
ATOM 778 N N . ALA A 1 98 ? 5.125 -8.502 4.784 1.00 88.19 98 ALA A N 1
ATOM 779 C CA . ALA A 1 98 ? 3.783 -8.937 4.422 1.00 88.19 98 ALA A CA 1
ATOM 780 C C . ALA A 1 98 ? 3.694 -10.463 4.267 1.00 88.19 98 ALA A C 1
ATOM 782 O O . ALA A 1 98 ? 4.645 -11.138 3.864 1.00 88.19 98 ALA A O 1
ATOM 783 N N . ASN A 1 99 ? 2.518 -11.010 4.557 1.00 87.12 99 ASN A N 1
ATOM 784 C CA . ASN A 1 99 ? 2.206 -12.417 4.348 1.00 87.12 99 ASN A CA 1
ATOM 785 C C . ASN A 1 99 ? 1.502 -12.618 3.004 1.00 87.12 99 ASN A C 1
ATOM 787 O O . ASN A 1 99 ? 0.861 -11.719 2.457 1.00 87.12 99 ASN A O 1
ATOM 791 N N . LYS A 1 100 ? 1.569 -13.844 2.478 1.00 84.12 100 LYS A N 1
ATOM 792 C CA . LYS A 1 100 ? 0.813 -14.210 1.275 1.00 84.12 100 LYS A CA 1
ATOM 793 C C . LYS A 1 100 ? -0.680 -13.976 1.504 1.00 84.12 100 LYS A C 1
ATOM 795 O O . LYS A 1 100 ? -1.237 -14.446 2.493 1.00 84.12 100 LYS A O 1
ATOM 800 N N . GLY A 1 101 ? -1.323 -13.299 0.557 1.00 84.31 101 GLY A N 1
ATOM 801 C CA . GLY A 1 101 ? -2.742 -12.961 0.633 1.00 84.31 101 GLY A CA 1
ATOM 802 C C . GLY A 1 101 ? -3.063 -11.631 1.316 1.00 84.31 101 GLY A C 1
ATOM 803 O O . GLY A 1 101 ? -4.238 -11.265 1.313 1.00 84.31 101 GLY A O 1
ATOM 804 N N . ASP A 1 102 ? -2.074 -10.905 1.845 1.00 90.00 102 ASP A N 1
ATOM 805 C CA . ASP A 1 102 ? -2.252 -9.499 2.220 1.00 90.00 102 ASP A CA 1
ATOM 806 C C . ASP A 1 102 ? -2.526 -8.636 0.973 1.00 90.00 102 ASP A C 1
ATOM 808 O O . ASP A 1 102 ? -2.177 -9.001 -0.159 1.00 90.00 102 ASP A O 1
ATOM 812 N N . GLU A 1 103 ? -3.194 -7.501 1.174 1.00 92.25 103 GLU A N 1
ATOM 813 C CA . GLU A 1 103 ? -3.572 -6.574 0.106 1.00 92.25 103 GLU A CA 1
ATOM 814 C C . GLU A 1 103 ? -2.726 -5.303 0.155 1.00 92.25 103 GLU A C 1
ATOM 816 O O . GLU A 1 103 ? -2.477 -4.731 1.216 1.00 92.25 103 GLU A O 1
ATOM 821 N N . VAL A 1 104 ? -2.305 -4.843 -1.017 1.00 94.81 104 VAL A N 1
ATOM 822 C CA . VAL A 1 104 ? -1.592 -3.589 -1.220 1.00 94.81 104 VAL A CA 1
ATOM 823 C C . VAL A 1 104 ? -2.437 -2.706 -2.119 1.00 94.81 104 VAL A C 1
ATOM 825 O O . VAL A 1 104 ? -2.716 -3.054 -3.267 1.00 94.81 104 VAL A O 1
ATOM 828 N N . VAL A 1 105 ? -2.823 -1.551 -1.592 1.00 94.75 105 VAL A N 1
ATOM 829 C CA . VAL A 1 105 ? -3.525 -0.497 -2.313 1.00 94.75 105 VAL A CA 1
ATOM 830 C C . VAL A 1 105 ? -2.519 0.591 -2.657 1.00 94.75 105 VAL A C 1
ATOM 832 O O . VAL A 1 105 ? -1.917 1.184 -1.765 1.00 94.75 105 VAL A O 1
ATOM 835 N N . VAL A 1 106 ? -2.336 0.865 -3.942 1.00 93.88 106 VAL A N 1
ATOM 836 C CA . VAL A 1 106 ? -1.476 1.953 -4.415 1.00 93.88 106 VAL A CA 1
ATOM 837 C C . VAL A 1 106 ? -2.359 3.115 -4.834 1.00 93.88 106 VAL A C 1
ATOM 839 O O . VAL A 1 106 ? -3.157 2.971 -5.758 1.00 93.88 106 VAL A O 1
ATOM 842 N N . ARG A 1 107 ? -2.218 4.257 -4.163 1.00 93.62 107 ARG A N 1
ATOM 843 C CA . ARG A 1 107 ? -2.814 5.532 -4.572 1.00 93.62 107 ARG A CA 1
ATOM 844 C C . ARG A 1 107 ? -1.870 6.193 -5.563 1.00 93.62 107 ARG A C 1
ATOM 846 O O . ARG A 1 107 ? -0.840 6.734 -5.168 1.00 93.62 107 ARG A O 1
ATOM 853 N N . LEU A 1 108 ? -2.200 6.068 -6.840 1.00 91.19 108 LEU A N 1
ATOM 854 C CA . LEU A 1 108 ? -1.422 6.612 -7.936 1.00 91.19 108 LEU A CA 1
ATOM 855 C C . LEU A 1 108 ? -1.934 8.010 -8.260 1.00 91.19 108 LEU A C 1
ATOM 857 O O . LEU A 1 108 ? -3.061 8.175 -8.706 1.00 91.19 108 LEU A O 1
ATOM 861 N N . GLU A 1 109 ? -1.073 8.998 -8.080 1.00 89.44 109 GLU A N 1
ATOM 862 C CA . GLU A 1 109 ? -1.284 10.357 -8.553 1.00 89.44 109 GLU A CA 1
ATOM 863 C C . GLU A 1 109 ? -0.130 10.682 -9.496 1.00 89.44 109 GLU A C 1
ATOM 865 O O . GLU A 1 109 ? 1.032 10.610 -9.113 1.00 89.44 109 GLU A O 1
ATOM 870 N N . SER A 1 110 ? -0.412 10.946 -10.770 1.00 84.94 110 SER A N 1
ATOM 871 C CA . SER A 1 110 ? 0.640 11.309 -11.717 1.00 84.94 110 SER A CA 1
ATOM 872 C C . SER A 1 110 ? 0.074 12.076 -12.900 1.00 84.94 110 SER A C 1
ATOM 874 O O . SER A 1 110 ? -0.903 11.657 -13.516 1.00 84.94 110 SER A O 1
ATOM 876 N N . GLY A 1 111 ? 0.753 13.162 -13.276 1.00 82.25 111 GLY A N 1
ATOM 877 C CA . GLY A 1 111 ? 0.499 13.873 -14.534 1.00 82.25 111 GLY A CA 1
ATOM 878 C C . GLY A 1 111 ? 1.004 13.128 -15.778 1.00 82.25 111 GLY A C 1
ATOM 879 O O . GLY A 1 111 ? 0.895 13.643 -16.890 1.00 82.25 111 GLY A O 1
ATOM 880 N N . GLY A 1 112 ? 1.581 11.935 -15.604 1.00 78.00 112 GLY A N 1
ATOM 881 C CA . GLY A 1 112 ? 2.261 11.180 -16.648 1.00 78.00 112 GLY A CA 1
ATOM 882 C C . GLY A 1 112 ? 3.714 11.615 -16.850 1.00 78.00 112 GLY A C 1
ATOM 883 O O . GLY A 1 112 ? 4.304 12.351 -16.057 1.00 78.00 112 GLY A O 1
ATOM 884 N N . GLY A 1 113 ? 4.331 11.123 -17.922 1.00 78.75 113 GLY A N 1
ATOM 885 C CA . GLY A 1 113 ? 5.724 11.424 -18.234 1.00 78.75 113 GLY A CA 1
ATOM 886 C C . GLY A 1 113 ? 6.311 10.485 -19.277 1.00 78.75 113 GLY A C 1
ATOM 887 O O . GLY A 1 113 ? 5.603 9.904 -20.097 1.00 78.75 113 GLY A O 1
ATOM 888 N N . LEU A 1 114 ? 7.634 10.339 -19.247 1.00 78.06 114 LEU A N 1
ATOM 889 C CA . LEU A 1 114 ? 8.362 9.502 -20.196 1.00 78.06 114 LEU A CA 1
ATOM 890 C C . LEU A 1 114 ? 8.085 8.013 -19.936 1.00 78.06 114 LEU A C 1
ATOM 892 O O . LEU A 1 114 ? 8.352 7.504 -18.847 1.00 78.06 114 LEU A O 1
ATOM 896 N N . VAL A 1 115 ? 7.613 7.293 -20.960 1.00 78.19 115 VAL A N 1
ATOM 897 C CA . VAL A 1 115 ? 7.226 5.867 -20.876 1.00 78.19 115 VAL A CA 1
ATOM 898 C C . VAL A 1 115 ? 8.354 4.987 -20.320 1.00 78.19 115 VAL A C 1
ATOM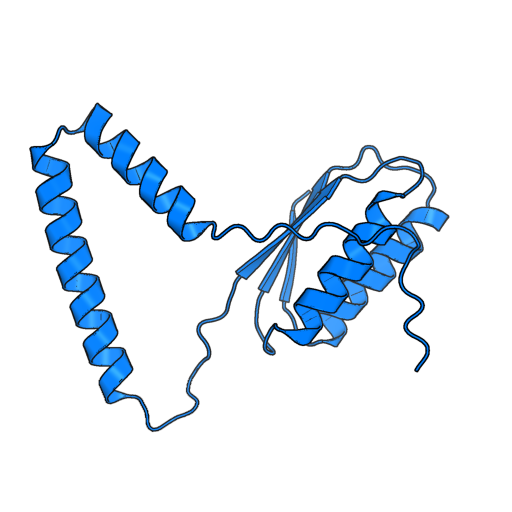 900 O O . VAL A 1 115 ? 8.108 4.108 -19.494 1.00 78.19 115 VAL A O 1
ATOM 903 N N . HIS A 1 116 ? 9.605 5.248 -20.717 1.00 75.56 116 HIS A N 1
ATOM 904 C CA . HIS A 1 116 ? 10.753 4.452 -20.272 1.00 75.56 116 HIS A CA 1
ATOM 905 C C . HIS A 1 116 ? 11.003 4.564 -18.760 1.00 75.56 116 HIS A C 1
ATOM 907 O O . HIS A 1 116 ? 11.439 3.601 -18.132 1.00 75.56 116 HIS A O 1
ATOM 913 N N . SER A 1 117 ? 10.715 5.723 -18.162 1.00 74.88 117 SER A N 1
ATOM 914 C CA . SER A 1 117 ? 10.975 5.988 -16.745 1.00 74.88 117 SER A CA 1
ATOM 915 C C . SER A 1 117 ? 9.979 5.242 -15.850 1.00 74.88 117 SER A C 1
ATOM 917 O O . SER A 1 117 ? 10.347 4.729 -14.794 1.00 74.88 117 SER A O 1
ATOM 919 N N . TYR A 1 118 ? 8.735 5.091 -16.312 1.00 84.38 118 TYR A N 1
ATOM 920 C CA . TYR A 1 118 ? 7.671 4.375 -15.601 1.00 84.38 118 TYR A CA 1
ATOM 921 C C . TYR A 1 118 ? 7.693 2.856 -15.808 1.00 84.38 118 TYR A C 1
ATOM 923 O O . TYR A 1 118 ? 7.118 2.126 -15.000 1.00 84.38 118 TYR A O 1
ATOM 931 N N . GLY A 1 119 ? 8.413 2.349 -16.816 1.00 85.50 119 GLY A N 1
ATOM 932 C CA . GLY A 1 119 ? 8.622 0.906 -16.988 1.00 85.50 119 GLY A CA 1
ATOM 933 C C . GLY A 1 119 ? 9.244 0.250 -15.748 1.00 85.50 119 GLY A C 1
ATOM 934 O O . GLY A 1 119 ? 8.845 -0.846 -15.350 1.00 85.50 119 GLY A O 1
ATOM 935 N N . LEU A 1 120 ? 10.147 0.960 -15.061 1.00 85.06 120 LEU A N 1
ATOM 936 C CA . LEU A 1 120 ? 10.703 0.496 -13.790 1.00 85.06 120 LEU A CA 1
ATOM 937 C C . LEU A 1 120 ? 9.639 0.435 -12.683 1.00 85.06 120 LEU A C 1
ATOM 939 O O . LEU A 1 120 ? 9.652 -0.508 -11.896 1.00 85.06 120 LEU A O 1
ATOM 943 N N . ALA A 1 121 ? 8.710 1.395 -12.634 1.00 87.25 121 ALA A N 1
ATOM 944 C CA . ALA A 1 121 ? 7.608 1.403 -11.671 1.00 87.25 121 ALA A CA 1
ATOM 945 C C . ALA A 1 121 ? 6.690 0.191 -11.876 1.00 87.25 121 ALA A C 1
ATOM 947 O O . ALA A 1 121 ? 6.381 -0.522 -10.921 1.00 87.25 121 ALA A O 1
ATOM 948 N N . ALA A 1 122 ? 6.339 -0.100 -13.132 1.00 88.38 122 ALA A N 1
ATOM 949 C CA . ALA A 1 122 ? 5.559 -1.280 -13.494 1.00 88.38 122 ALA A CA 1
ATOM 950 C C . ALA A 1 122 ? 6.253 -2.578 -13.049 1.00 88.38 122 ALA A C 1
ATOM 952 O O . ALA A 1 122 ? 5.609 -3.457 -12.475 1.00 88.38 122 ALA A O 1
ATOM 953 N N . ALA A 1 123 ? 7.576 -2.669 -13.225 1.00 91.12 123 ALA A N 1
ATOM 954 C CA . ALA A 1 123 ? 8.359 -3.801 -12.734 1.00 91.12 123 ALA A CA 1
ATOM 955 C C . ALA A 1 123 ? 8.342 -3.907 -11.197 1.00 91.12 123 ALA A C 1
ATOM 957 O O . ALA A 1 123 ? 8.284 -5.015 -10.667 1.00 91.12 123 ALA A O 1
ATOM 958 N N . GLN A 1 124 ? 8.347 -2.788 -10.461 1.00 91.88 124 GLN A N 1
ATOM 959 C CA . GLN A 1 124 ? 8.210 -2.837 -9.000 1.00 91.88 124 GLN A CA 1
ATOM 960 C C . GLN A 1 124 ? 6.825 -3.335 -8.567 1.00 91.88 124 GLN A C 1
ATOM 962 O O . GLN A 1 124 ? 6.735 -4.166 -7.667 1.00 91.88 124 GLN A O 1
ATOM 967 N N . LEU A 1 125 ? 5.755 -2.893 -9.230 1.00 92.56 125 LEU A N 1
ATOM 968 C CA . LEU A 1 125 ? 4.396 -3.370 -8.953 1.00 92.56 125 LEU A CA 1
ATOM 969 C C . LEU A 1 125 ? 4.224 -4.860 -9.284 1.00 92.56 125 LEU A C 1
ATOM 971 O O . LEU A 1 125 ? 3.530 -5.574 -8.561 1.00 92.56 125 LEU A O 1
ATOM 975 N N . ALA A 1 126 ? 4.885 -5.354 -10.335 1.00 93.81 126 ALA A N 1
ATOM 976 C CA . ALA A 1 126 ? 4.896 -6.779 -10.663 1.00 93.81 126 ALA A CA 1
ATOM 977 C C . ALA A 1 126 ? 5.483 -7.626 -9.520 1.00 93.81 126 ALA A C 1
ATOM 979 O O . ALA A 1 126 ? 4.895 -8.644 -9.162 1.00 93.81 126 ALA A O 1
ATOM 980 N N . ARG A 1 127 ? 6.541 -7.144 -8.846 1.00 94.25 127 ARG A N 1
ATOM 981 C CA . ARG A 1 127 ? 7.138 -7.838 -7.686 1.00 94.25 127 ARG A CA 1
ATOM 982 C C . ARG A 1 127 ? 6.142 -8.081 -6.549 1.00 94.25 127 ARG A C 1
ATOM 984 O O . ARG A 1 127 ? 6.267 -9.082 -5.852 1.00 94.25 127 ARG A O 1
ATOM 991 N N . LEU A 1 128 ? 5.167 -7.189 -6.349 1.00 93.12 128 LEU A N 1
ATOM 992 C CA . LEU A 1 128 ? 4.113 -7.386 -5.344 1.00 93.12 128 LEU A CA 1
ATOM 993 C C . LEU A 1 128 ? 3.212 -8.570 -5.712 1.00 93.12 128 LEU A C 1
ATOM 995 O O . LEU A 1 128 ? 2.914 -9.409 -4.863 1.00 93.12 128 LEU A O 1
ATOM 999 N N . LYS A 1 129 ? 2.823 -8.669 -6.989 1.00 91.69 129 LYS A N 1
ATOM 1000 C CA . LYS A 1 129 ? 2.023 -9.794 -7.493 1.00 91.69 129 LYS A CA 1
ATOM 1001 C C . LYS A 1 129 ? 2.799 -11.107 -7.401 1.00 91.69 129 LYS A C 1
ATOM 1003 O O . LYS A 1 129 ? 2.250 -12.097 -6.925 1.00 91.69 129 LYS A O 1
ATOM 1008 N N . ASP A 1 130 ? 4.078 -11.094 -7.774 1.00 93.19 130 ASP A N 1
ATOM 1009 C CA . ASP A 1 130 ? 4.960 -12.268 -7.710 1.00 93.19 130 ASP A CA 1
ATOM 1010 C C . ASP A 1 130 ? 5.174 -12.755 -6.267 1.00 93.19 130 ASP A C 1
ATOM 1012 O O . ASP A 1 130 ? 5.294 -13.955 -6.017 1.00 93.19 130 ASP A O 1
ATOM 1016 N N . ALA A 1 131 ? 5.155 -11.840 -5.291 1.00 90.31 131 ALA A N 1
ATOM 1017 C CA . ALA A 1 131 ? 5.195 -12.169 -3.865 1.00 90.31 131 ALA A CA 1
ATOM 1018 C C . ALA A 1 131 ? 3.885 -12.800 -3.338 1.00 90.31 131 ALA A C 1
ATOM 1020 O O . ALA A 1 131 ? 3.824 -13.226 -2.183 1.00 90.31 131 ALA A O 1
ATOM 1021 N N . GLY A 1 132 ? 2.841 -12.907 -4.168 1.00 89.50 132 GLY A N 1
ATOM 1022 C CA . GLY A 1 132 ? 1.537 -13.454 -3.785 1.00 89.50 132 GLY A CA 1
ATOM 1023 C C . GLY A 1 132 ? 0.664 -12.466 -3.007 1.00 89.50 132 GLY A C 1
ATOM 1024 O O . GLY A 1 132 ? -0.209 -12.893 -2.246 1.00 89.50 132 GLY A O 1
ATOM 1025 N N . LEU A 1 133 ? 0.912 -11.165 -3.173 1.00 92.00 133 LEU A N 1
ATOM 1026 C CA . LEU A 1 133 ? 0.101 -10.094 -2.599 1.00 92.00 133 LEU A CA 1
ATOM 1027 C C . LEU A 1 133 ? -0.999 -9.687 -3.582 1.00 92.00 133 LEU A C 1
ATOM 1029 O O . LEU A 1 133 ? -0.804 -9.683 -4.802 1.00 92.00 133 LEU A O 1
ATOM 1033 N N . ARG A 1 134 ? -2.166 -9.318 -3.054 1.00 93.69 134 ARG A N 1
ATOM 1034 C CA . ARG A 1 134 ? -3.234 -8.724 -3.867 1.00 93.69 134 ARG A CA 1
ATOM 1035 C C . ARG A 1 134 ? -2.879 -7.269 -4.127 1.00 93.69 134 ARG A C 1
ATOM 1037 O O . ARG A 1 134 ? -2.670 -6.524 -3.180 1.00 93.69 134 ARG A O 1
ATOM 1044 N N . LEU A 1 135 ? -2.800 -6.874 -5.393 1.00 94.19 135 LEU A N 1
ATOM 1045 C CA . LEU A 1 135 ? -2.496 -5.498 -5.776 1.00 94.19 135 LEU A CA 1
ATOM 1046 C C . LEU A 1 135 ? -3.749 -4.811 -6.318 1.00 94.19 135 LEU A C 1
ATOM 1048 O O . LEU A 1 135 ? -4.271 -5.225 -7.355 1.00 94.19 135 LEU A O 1
ATOM 1052 N N . THR A 1 136 ? -4.152 -3.729 -5.662 1.00 94.69 136 THR A N 1
ATOM 1053 C CA . THR A 1 136 ? -5.228 -2.826 -6.079 1.00 94.69 136 THR A CA 1
ATOM 1054 C C . THR A 1 136 ? -4.615 -1.458 -6.376 1.00 94.69 136 THR A C 1
ATOM 1056 O O . THR A 1 136 ? -3.856 -0.930 -5.567 1.00 94.69 136 THR A O 1
ATOM 1059 N N . VAL A 1 137 ? -4.912 -0.872 -7.537 1.00 93.31 137 VAL A N 1
ATOM 1060 C CA . VAL A 1 137 ? -4.430 0.473 -7.897 1.00 93.31 137 VAL A CA 1
ATOM 1061 C C . VAL A 1 137 ? -5.622 1.419 -7.947 1.00 93.31 137 VAL A C 1
ATOM 1063 O O . VAL A 1 137 ? -6.590 1.155 -8.658 1.00 93.31 137 VAL A O 1
ATOM 1066 N N . CYS A 1 138 ? -5.547 2.500 -7.180 1.00 93.25 138 CYS A N 1
ATOM 1067 C CA . CYS A 1 138 ? -6.493 3.606 -7.200 1.00 93.25 138 CYS A CA 1
ATOM 1068 C C . CYS A 1 138 ? -5.859 4.755 -7.985 1.00 93.25 138 CYS A C 1
ATOM 1070 O O . CYS A 1 138 ? -4.769 5.194 -7.622 1.00 93.25 138 CYS A O 1
ATOM 1072 N N . VAL A 1 139 ? -6.537 5.193 -9.045 1.00 88.12 139 VAL A N 1
ATOM 1073 C CA . VAL A 1 139 ? -6.142 6.303 -9.927 1.00 88.12 139 VAL A CA 1
ATOM 1074 C C . VAL A 1 139 ? -7.104 7.462 -9.717 1.00 88.12 139 VAL A C 1
ATOM 1076 O O . VAL A 1 139 ? -8.305 7.163 -9.516 1.00 88.12 139 VAL A O 1
#

pLDDT: mean 79.21, std 14.63, range [35.94, 94.81]

Solvent-accessible surface area (backbone atoms only — not comparable to full-atom values): 8275 Å² total; per-residue (Å²): 137,84,83,73,77,61,98,66,78,81,86,83,85,87,75,68,61,68,61,55,52,51,50,54,52,49,54,52,39,37,77,73,61,32,71,68,51,44,53,53,50,51,53,53,48,53,52,51,51,52,51,54,50,55,56,56,65,74,51,76,86,55,99,68,70,80,76,69,49,77,44,79,45,81,43,65,41,46,58,78,32,65,46,42,62,55,50,46,54,53,51,55,54,44,65,76,69,58,56,75,63,21,36,39,38,36,44,48,46,61,92,51,64,52,69,77,51,47,51,57,44,54,53,50,55,48,52,44,49,75,63,44,30,45,78,44,79,46,115

Sequence (139 aa):
MLFYPSKNPVELRVIHLNKNQEQRREDLMEATQGKAALKQFKKTLAKKAKQALKTKSKNKKKPSDSTQQVFVLDFDGDIKATAVKNLREEISTLISTANKGDEVVVRLESGGGLVHSYGLAAAQLARLKDAGLRLTVCV

Radius of gyration: 20.17 Å; Cα contacts (8 Å, |Δi|>4): 126; chains: 1; bounding box: 50×42×48 Å

Nearest PDB structures (foldseek):
  4a5z-assembly1_C  TM=6.242E-01  e=1.169E-02  Homo sapiens
  2ymb-assembly2_A  TM=5.576E-01  e=9.895E-02  Homo sapiens
  7ain-assembly1_A  TM=2.903E-01  e=3.057E+00  Homo sapiens
  7ngb-assembly1_B  TM=2.390E-01  e=3.960E+00  Homo sapiens
  7aio-assembly1_B  TM=2.917E-01  e=7.566E+00  Homo sapiens

Secondary structure (DSSP, 8-state):
------SS--------HHHHHHHHHHHHHHHHHHHHHHHHHHHHHHHHHHHHHHHHHHTTTS-------EEEEEEEE-TT-THHHHHHHHHHHHHHHPPTT-EEEEEEEE----HHHHHHHHHHHHHHHHTT-EEEEE-

Foldseek 3Di:
DDPPQDPDHQDDDDDDVVVVVVVVVLVVCCVPVNDVVSVVVVVVVVVVVVVVVVVVVVPVPDPPDDPQAEAEAEQEADQQRPSLVNLLVVLVVCLVPHDAAHEYEYEDDYPYHDPVSCVSVVVSQVVCVVSNYHYHYDD

Mean predicted aligned error: 10.59 Å